Protein AF-W9UQ09-F1 (afdb_monomer_lite)

Organism: NCBI:txid1229521

Structure (mmCIF, N/CA/C/O backbone):
data_AF-W9UQ09-F1
#
_entry.id   AF-W9UQ09-F1
#
loop_
_atom_site.group_PDB
_atom_site.id
_atom_site.type_symbol
_atom_site.label_atom_id
_atom_site.label_alt_id
_atom_site.label_comp_id
_atom_site.label_asym_id
_atom_site.label_entity_id
_atom_site.label_seq_id
_atom_site.pdbx_PDB_ins_code
_atom_site.Cartn_x
_atom_site.Cartn_y
_atom_site.Cartn_z
_atom_site.occupancy
_atom_site.B_iso_or_equiv
_atom_site.auth_seq_id
_atom_site.auth_comp_id
_atom_site.auth_asym_id
_atom_site.auth_atom_id
_atom_site.pdbx_PDB_model_num
ATOM 1 N N . MET A 1 1 ? 0.237 17.868 -27.608 1.00 42.72 1 MET A N 1
ATOM 2 C CA . MET A 1 1 ? 0.050 17.743 -26.141 1.00 42.72 1 MET A CA 1
ATOM 3 C C . MET A 1 1 ? -0.650 16.415 -25.829 1.00 42.72 1 MET A C 1
ATOM 5 O O . MET A 1 1 ? -1.869 16.374 -25.826 1.00 42.72 1 MET A O 1
ATOM 9 N N . MET A 1 2 ? 0.087 15.313 -25.634 1.00 43.16 2 MET A N 1
ATOM 10 C CA . MET A 1 2 ? -0.486 13.973 -25.355 1.00 43.16 2 MET A CA 1
ATOM 11 C C . MET A 1 2 ? 0.306 13.183 -24.288 1.00 43.16 2 MET A C 1
ATOM 13 O O . MET A 1 2 ? 0.268 11.962 -24.259 1.00 43.16 2 MET A O 1
ATOM 17 N N . LEU A 1 3 ? 1.040 13.860 -23.396 1.00 51.16 3 LEU A N 1
ATOM 18 C CA . LEU A 1 3 ? 1.886 13.187 -22.392 1.00 51.16 3 LEU A CA 1
ATOM 19 C C . LEU A 1 3 ? 1.233 13.045 -21.004 1.00 51.16 3 LEU A C 1
ATOM 21 O O . LEU A 1 3 ? 1.706 12.257 -20.197 1.00 51.16 3 LEU A O 1
ATOM 25 N N . ALA A 1 4 ? 0.138 13.762 -20.726 1.00 53.94 4 ALA A N 1
ATOM 26 C CA . ALA A 1 4 ? -0.469 13.796 -19.388 1.00 53.94 4 ALA A CA 1
ATOM 27 C C . ALA A 1 4 ? -1.552 12.727 -19.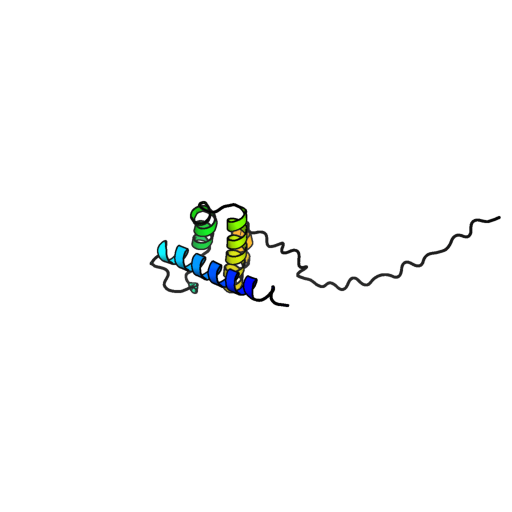134 1.00 53.94 4 ALA A C 1
ATOM 29 O O . ALA A 1 4 ? -1.862 12.450 -17.982 1.00 53.94 4 ALA A O 1
ATOM 30 N N . LYS A 1 5 ? -2.146 12.137 -20.183 1.00 51.84 5 LYS A N 1
ATOM 31 C CA . LYS A 1 5 ? -3.222 11.135 -20.024 1.00 51.84 5 LYS A CA 1
ATOM 32 C C . LYS A 1 5 ? -2.678 9.731 -19.740 1.00 51.84 5 LYS A C 1
ATOM 34 O O . LYS A 1 5 ? -3.179 9.050 -18.853 1.00 51.84 5 LYS A O 1
ATOM 39 N N . LYS A 1 6 ? -1.582 9.371 -20.415 1.00 56.50 6 LYS A N 1
ATOM 40 C CA . LYS A 1 6 ? -0.954 8.048 -20.325 1.00 56.50 6 LYS A CA 1
ATOM 41 C C . LYS A 1 6 ? -0.468 7.715 -18.907 1.00 56.50 6 LYS A C 1
ATOM 43 O O . LYS A 1 6 ? -0.676 6.615 -18.418 1.00 56.50 6 LYS A O 1
ATOM 48 N N . THR A 1 7 ? 0.092 8.700 -18.203 1.00 66.31 7 THR A N 1
ATOM 49 C CA . THR A 1 7 ? 0.601 8.532 -16.833 1.00 66.31 7 THR A CA 1
ATOM 50 C C . THR A 1 7 ? -0.494 8.272 -15.798 1.00 66.31 7 THR A C 1
ATOM 52 O O . THR A 1 7 ? -0.236 7.583 -14.810 1.00 66.31 7 THR A O 1
ATOM 55 N N . PHE A 1 8 ? -1.706 8.797 -16.000 1.00 70.88 8 PHE A N 1
ATOM 56 C CA . PHE A 1 8 ? -2.840 8.539 -15.111 1.00 70.88 8 PHE A CA 1
ATOM 57 C C . PHE A 1 8 ? -3.366 7.112 -15.291 1.00 70.88 8 PHE A C 1
ATOM 59 O O . PHE A 1 8 ? -3.488 6.383 -14.309 1.00 70.88 8 PHE A O 1
ATOM 66 N N . GLU A 1 9 ? -3.577 6.690 -16.540 1.00 76.94 9 GLU A N 1
ATOM 67 C CA . GLU A 1 9 ? -4.012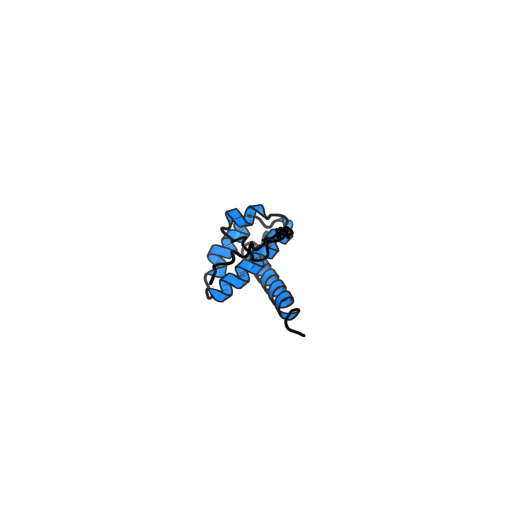 5.329 -16.884 1.00 76.94 9 GLU A CA 1
ATOM 68 C C . GLU A 1 9 ? -3.018 4.277 -16.369 1.00 76.94 9 GLU A C 1
ATOM 70 O O . GLU A 1 9 ? -3.407 3.331 -15.685 1.00 76.94 9 GLU A O 1
ATOM 75 N N . ASP A 1 10 ? -1.717 4.505 -16.576 1.00 81.62 10 ASP A N 1
ATOM 76 C CA . ASP A 1 10 ? -0.655 3.646 -16.044 1.00 81.62 10 ASP A CA 1
ATOM 77 C C . ASP A 1 10 ? -0.673 3.573 -14.508 1.00 81.62 10 ASP A C 1
ATOM 79 O O . ASP A 1 10 ? -0.232 2.591 -13.907 1.00 81.62 10 ASP A O 1
ATOM 83 N N . THR A 1 11 ? -1.131 4.625 -13.832 1.00 83.69 11 THR A N 1
ATOM 84 C CA . THR A 1 11 ? -1.220 4.647 -12.369 1.00 83.69 11 THR A CA 1
ATOM 85 C C . THR A 1 11 ? -2.438 3.867 -11.880 1.00 83.69 11 THR A C 1
ATOM 87 O O . THR A 1 11 ? -2.299 3.079 -10.947 1.00 83.69 11 THR A O 1
ATOM 90 N N . CYS A 1 12 ? -3.595 4.004 -12.536 1.00 86.94 12 CYS A N 1
ATOM 91 C CA . CYS A 1 12 ? -4.790 3.204 -12.250 1.00 86.94 12 CYS A CA 1
ATOM 92 C C . CYS A 1 12 ? -4.521 1.704 -12.413 1.00 86.94 12 CYS A C 1
ATOM 94 O O . CYS A 1 12 ? -4.787 0.940 -11.489 1.00 86.94 12 CYS A O 1
ATOM 96 N N . LEU A 1 13 ? -3.871 1.299 -13.510 1.00 89.88 13 LEU A N 1
ATOM 97 C CA . LEU A 1 13 ? -3.484 -0.098 -13.740 1.00 89.88 13 LEU A CA 1
ATOM 98 C C . LEU A 1 13 ? -2.562 -0.644 -12.641 1.00 89.88 13 LEU A C 1
ATOM 100 O O . LEU A 1 13 ? -2.648 -1.808 -12.255 1.00 89.88 13 LEU A O 1
ATOM 104 N N . ARG A 1 14 ? -1.658 0.185 -12.103 1.00 90.62 14 ARG A N 1
ATOM 105 C CA . ARG A 1 14 ? -0.818 -0.219 -10.965 1.00 90.62 14 ARG A CA 1
ATOM 106 C C . ARG A 1 14 ? -1.634 -0.369 -9.686 1.00 90.62 14 ARG A C 1
ATOM 108 O O . ARG A 1 14 ? -1.360 -1.295 -8.932 1.00 90.62 14 ARG A O 1
ATOM 115 N N . VAL A 1 15 ? -2.611 0.503 -9.440 1.00 90.81 15 VAL A N 1
ATOM 116 C CA . VAL A 1 15 ? -3.520 0.385 -8.288 1.00 90.81 15 VAL A CA 1
ATOM 117 C C . VAL A 1 15 ? -4.339 -0.901 -8.369 1.00 90.81 15 VAL A C 1
ATOM 119 O O . VAL A 1 15 ? -4.413 -1.623 -7.380 1.00 90.81 15 VAL A O 1
ATOM 122 N N . GLU A 1 16 ? -4.875 -1.238 -9.540 1.00 91.00 16 GLU A N 1
ATOM 123 C CA . GLU A 1 16 ? -5.579 -2.507 -9.766 1.00 91.00 16 GLU A CA 1
ATOM 124 C C . GLU A 1 16 ? -4.672 -3.704 -9.470 1.00 91.00 16 GLU A C 1
ATOM 126 O O . GLU A 1 16 ? -5.022 -4.557 -8.662 1.00 91.00 16 GLU A O 1
ATOM 131 N N . ARG A 1 17 ? -3.439 -3.704 -9.989 1.00 91.50 17 ARG A N 1
ATOM 132 C CA . ARG A 1 17 ? -2.456 -4.761 -9.692 1.00 91.50 17 ARG A CA 1
ATOM 133 C C . ARG A 1 17 ? -2.113 -4.882 -8.208 1.00 91.50 17 ARG A C 1
ATOM 135 O O . ARG A 1 17 ? -1.863 -5.988 -7.733 1.00 91.50 17 ARG A O 1
ATOM 142 N N . ILE A 1 18 ? -2.067 -3.763 -7.480 1.00 91.25 18 ILE A N 1
ATOM 143 C CA . ILE A 1 18 ? -1.877 -3.768 -6.023 1.00 91.25 18 ILE A CA 1
ATOM 144 C C . ILE A 1 18 ? -3.053 -4.489 -5.358 1.00 91.25 18 ILE A C 1
ATOM 146 O O . ILE A 1 18 ? -2.843 -5.364 -4.519 1.00 91.25 18 ILE A O 1
ATOM 150 N N . LEU A 1 19 ? -4.282 -4.135 -5.738 1.00 90.00 19 LEU A N 1
ATOM 151 C CA . LEU A 1 19 ? -5.500 -4.728 -5.189 1.00 90.00 19 LEU A CA 1
ATOM 152 C C . LEU A 1 19 ? -5.605 -6.219 -5.513 1.00 90.00 19 LEU A C 1
ATOM 154 O O . LEU A 1 19 ? -5.898 -7.000 -4.611 1.00 90.00 19 LEU A O 1
ATOM 158 N N . ASP A 1 20 ? -5.285 -6.625 -6.740 1.00 90.88 20 ASP A N 1
ATOM 159 C CA . ASP A 1 20 ? -5.276 -8.029 -7.155 1.00 90.88 20 ASP A CA 1
ATOM 160 C C . ASP A 1 20 ? -4.262 -8.846 -6.355 1.00 90.88 20 ASP A C 1
ATOM 162 O O . ASP A 1 20 ? -4.580 -9.925 -5.858 1.00 90.88 20 ASP A O 1
ATOM 166 N N . ALA A 1 21 ? -3.050 -8.321 -6.164 1.00 91.38 21 ALA A N 1
ATOM 167 C CA . ALA A 1 21 ? -2.027 -8.990 -5.366 1.00 91.38 21 ALA A CA 1
ATOM 168 C C . ALA A 1 21 ? -2.443 -9.134 -3.894 1.00 91.38 21 ALA A C 1
ATOM 170 O O . ALA A 1 21 ? -2.203 -10.172 -3.278 1.00 91.38 21 ALA A O 1
ATOM 171 N N . ILE A 1 22 ? -3.079 -8.104 -3.330 1.00 90.38 22 ILE A N 1
ATOM 172 C CA . ILE A 1 22 ? -3.614 -8.144 -1.966 1.00 90.38 22 ILE A CA 1
ATOM 173 C C . ILE A 1 22 ? -4.773 -9.145 -1.875 1.00 90.38 22 ILE A C 1
ATOM 175 O O . ILE A 1 22 ? -4.814 -9.928 -0.931 1.00 90.38 22 ILE A O 1
ATOM 179 N N . SER A 1 23 ? -5.684 -9.158 -2.847 1.00 90.12 23 SER A N 1
ATOM 180 C CA . SER A 1 23 ? -6.827 -10.077 -2.897 1.00 90.12 23 SER A CA 1
ATOM 181 C C . SER A 1 23 ? -6.377 -11.536 -3.010 1.00 90.12 23 SER A C 1
ATOM 183 O O . SER A 1 23 ? -6.837 -12.391 -2.254 1.00 90.12 23 SER A O 1
ATOM 185 N N . ALA A 1 24 ? -5.391 -11.811 -3.869 1.00 89.88 24 ALA A N 1
ATOM 186 C CA . ALA A 1 24 ? -4.802 -13.138 -4.026 1.00 89.88 24 ALA A CA 1
ATOM 187 C C . ALA A 1 24 ? -4.141 -13.642 -2.733 1.00 89.88 24 ALA A C 1
ATOM 189 O O . ALA A 1 24 ? -4.266 -14.817 -2.391 1.00 89.88 24 ALA A O 1
ATOM 190 N N . GLN A 1 25 ? -3.467 -12.757 -1.992 1.00 91.44 25 GLN A N 1
ATOM 191 C CA . GLN A 1 25 ? -2.839 -13.107 -0.717 1.00 91.44 25 GLN A CA 1
ATOM 192 C C . GLN A 1 25 ? -3.854 -13.243 0.430 1.00 91.44 25 GLN A C 1
ATOM 194 O O . GLN A 1 25 ? -3.671 -14.053 1.340 1.00 91.44 25 GLN A O 1
ATOM 199 N N . TYR A 1 26 ? -4.916 -12.438 0.412 1.00 88.69 26 TYR A N 1
ATOM 200 C CA . TYR A 1 26 ? -5.913 -12.350 1.473 1.00 88.69 26 TYR A CA 1
ATOM 201 C C . TYR A 1 26 ? -7.322 -12.579 0.905 1.00 88.69 26 TYR A C 1
ATOM 203 O O . TYR A 1 26 ? -8.119 -11.641 0.844 1.00 88.69 26 TYR A O 1
ATOM 211 N N . PRO A 1 27 ? -7.696 -13.833 0.590 1.00 84.06 27 PRO A N 1
ATOM 212 C CA . PRO A 1 27 ? -8.971 -14.157 -0.064 1.00 84.06 27 PRO A CA 1
ATOM 213 C C . PRO A 1 27 ?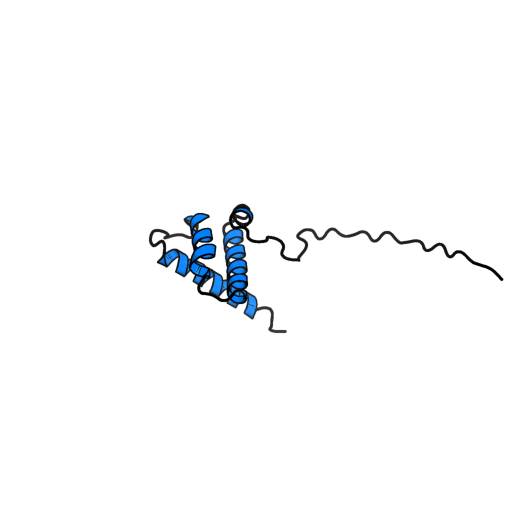 -10.217 -13.819 0.774 1.00 84.06 27 PRO A C 1
ATOM 215 O O . PRO A 1 27 ? -11.340 -13.866 0.284 1.00 84.06 27 PRO A O 1
ATOM 218 N N . LYS A 1 28 ? -10.039 -13.467 2.055 1.00 84.56 28 LYS A N 1
ATOM 219 C CA . LYS A 1 28 ? -11.113 -12.988 2.942 1.00 84.56 28 LYS A CA 1
ATOM 220 C C . LYS A 1 28 ? -11.480 -11.513 2.716 1.00 84.56 28 LYS A C 1
ATOM 222 O O . LYS A 1 28 ? -12.451 -11.045 3.307 1.00 84.56 28 LYS A O 1
ATOM 227 N N . LEU A 1 29 ? -10.704 -10.772 1.923 1.00 83.38 29 LEU A N 1
ATOM 228 C CA . LEU A 1 29 ? -10.985 -9.383 1.569 1.00 83.38 29 LEU A CA 1
ATOM 229 C C . LEU A 1 29 ? -11.944 -9.347 0.375 1.00 83.38 29 LEU A C 1
ATOM 231 O O . LEU A 1 29 ? -11.534 -9.494 -0.769 1.00 83.38 29 LEU A O 1
ATOM 235 N N . MET A 1 30 ? -13.228 -9.143 0.651 1.00 75.94 30 MET A N 1
ATOM 236 C CA . MET A 1 30 ? -14.282 -9.015 -0.363 1.00 75.94 30 MET A CA 1
ATOM 237 C C . MET A 1 30 ? -14.508 -7.552 -0.774 1.00 75.94 30 MET A C 1
ATOM 239 O O . MET A 1 30 ? -14.982 -7.273 -1.872 1.00 75.94 30 MET A O 1
ATOM 243 N N . HIS A 1 31 ? -14.179 -6.601 0.108 1.00 80.19 31 HIS A N 1
ATOM 244 C CA . HIS A 1 31 ? -14.436 -5.177 -0.105 1.00 80.19 31 HIS A CA 1
ATOM 245 C C . HIS A 1 31 ? -13.209 -4.314 0.193 1.00 80.19 31 HIS A C 1
ATOM 247 O O . HIS A 1 31 ? -12.473 -4.563 1.149 1.00 80.19 31 HIS A O 1
ATOM 253 N N . TYR A 1 32 ? -13.055 -3.216 -0.554 1.00 77.19 32 TYR A N 1
ATOM 254 C CA . TYR A 1 32 ? -11.976 -2.236 -0.364 1.00 77.19 32 TYR A CA 1
ATOM 255 C C . TYR A 1 32 ? -11.917 -1.673 1.066 1.00 77.19 32 TYR A C 1
ATOM 257 O O . TYR A 1 32 ? -10.843 -1.370 1.577 1.00 77.19 32 TYR A O 1
ATOM 265 N N . ASN A 1 33 ? -13.061 -1.577 1.749 1.00 80.38 33 ASN A N 1
ATOM 266 C CA . ASN A 1 33 ? -13.140 -1.061 3.116 1.00 80.38 33 ASN A CA 1
ATOM 267 C C . ASN A 1 33 ? -12.510 -2.007 4.160 1.00 80.38 33 ASN A C 1
ATOM 269 O O . ASN A 1 33 ? -12.248 -1.611 5.292 1.00 80.38 33 ASN A O 1
ATOM 273 N N . GLN A 1 34 ? -12.268 -3.269 3.795 1.00 86.94 34 GLN A N 1
ATOM 274 C CA . GLN A 1 34 ? -11.590 -4.239 4.654 1.00 86.94 34 GLN A CA 1
ATOM 275 C C . GLN A 1 34 ? -10.064 -4.143 4.548 1.00 86.94 34 GLN A C 1
ATOM 277 O O . GLN A 1 34 ? -9.364 -4.788 5.331 1.00 86.94 34 GLN A O 1
ATOM 282 N N . ILE A 1 35 ? -9.538 -3.338 3.616 1.00 88.94 35 ILE A N 1
ATOM 283 C CA . ILE A 1 35 ? -8.105 -3.076 3.512 1.00 88.94 35 ILE A CA 1
ATOM 284 C C . ILE A 1 35 ? -7.645 -2.401 4.808 1.00 88.94 35 ILE A C 1
ATOM 286 O O . ILE A 1 35 ? -8.229 -1.432 5.287 1.00 88.94 35 ILE A O 1
ATOM 290 N N . LYS A 1 36 ? -6.576 -2.942 5.385 1.00 91.06 36 LYS A N 1
ATOM 291 C CA . LYS A 1 36 ? -5.947 -2.539 6.639 1.00 91.06 36 LYS A CA 1
ATOM 292 C C . LYS A 1 36 ? -4.490 -2.206 6.365 1.00 91.06 36 LYS A C 1
ATOM 294 O O . LYS A 1 36 ? -3.904 -2.716 5.409 1.00 91.06 36 LYS A O 1
ATOM 299 N N . LEU A 1 37 ? -3.888 -1.443 7.274 1.00 91.19 37 LEU A N 1
ATOM 300 C CA . LEU A 1 37 ? -2.470 -1.081 7.234 1.00 91.19 37 LEU A CA 1
ATOM 301 C C . LEU A 1 37 ? -1.551 -2.287 6.965 1.00 91.19 37 LEU A C 1
ATOM 303 O O . LEU A 1 37 ? -0.645 -2.190 6.144 1.00 91.19 37 LEU A O 1
ATOM 307 N N . MET A 1 38 ? -1.831 -3.433 7.596 1.00 92.56 38 MET A N 1
ATOM 308 C CA . MET A 1 38 ? -1.045 -4.663 7.435 1.00 92.56 38 MET A CA 1
ATOM 309 C C . MET A 1 38 ? -0.974 -5.168 5.985 1.00 92.56 38 MET A C 1
ATOM 311 O O . MET A 1 38 ? 0.064 -5.672 5.573 1.00 92.56 38 MET A O 1
ATOM 315 N N . HIS A 1 39 ? -2.039 -5.001 5.194 1.00 92.00 39 HIS A N 1
ATOM 316 C CA . HIS A 1 39 ? -2.061 -5.440 3.796 1.00 92.00 39 HIS A CA 1
ATOM 317 C C . HIS A 1 39 ? -1.179 -4.537 2.931 1.00 92.00 39 HIS A C 1
ATOM 319 O O . HIS A 1 39 ? -0.403 -5.025 2.112 1.00 92.00 39 HIS A O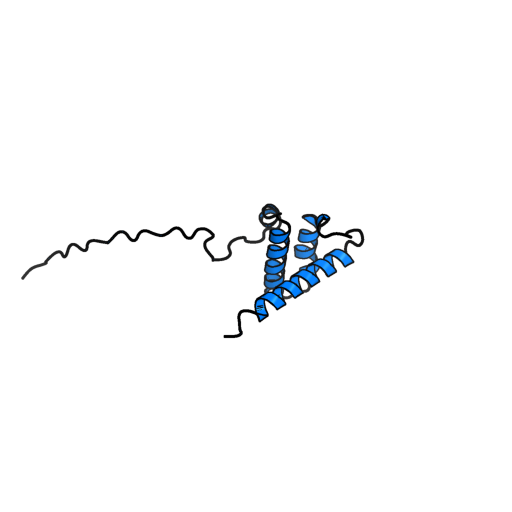 1
ATOM 325 N N . CYS A 1 40 ? -1.236 -3.224 3.173 1.00 91.31 40 CYS A N 1
ATOM 326 C CA . CYS A 1 40 ? -0.360 -2.256 2.518 1.00 91.31 40 CYS A CA 1
ATOM 327 C C . CYS A 1 40 ? 1.112 -2.477 2.896 1.00 91.31 40 CYS A C 1
ATOM 329 O O . CYS A 1 40 ? 1.991 -2.340 2.047 1.00 91.31 40 CYS A O 1
ATOM 331 N N . GLN A 1 41 ? 1.378 -2.839 4.154 1.00 93.19 41 GLN A N 1
ATOM 332 C CA . GLN A 1 41 ? 2.724 -3.126 4.640 1.00 93.19 41 GLN A CA 1
ATOM 333 C C . GLN A 1 41 ? 3.286 -4.406 4.015 1.00 93.19 41 GLN A C 1
ATOM 335 O O . GLN A 1 41 ? 4.382 -4.379 3.466 1.00 93.19 41 GLN A O 1
ATOM 340 N N . TRP A 1 42 ? 2.503 -5.490 3.993 1.00 94.44 42 TRP A N 1
ATOM 341 C CA . TRP A 1 42 ? 2.882 -6.718 3.293 1.00 94.44 42 TRP A CA 1
ATOM 342 C C . TRP A 1 42 ? 3.175 -6.461 1.812 1.00 94.44 42 TRP A C 1
ATOM 344 O O . TRP A 1 42 ? 4.185 -6.928 1.292 1.00 94.44 42 TRP A O 1
ATOM 354 N N . TYR A 1 43 ? 2.331 -5.679 1.132 1.00 92.25 43 TYR A N 1
ATOM 355 C CA . TYR A 1 43 ? 2.552 -5.383 -0.279 1.00 92.25 43 TYR A CA 1
ATOM 356 C C . TYR A 1 43 ? 3.875 -4.635 -0.496 1.00 92.25 43 TYR A C 1
ATOM 358 O O . TYR A 1 43 ? 4.663 -5.002 -1.366 1.00 92.25 43 TYR A O 1
ATOM 366 N N . LYS A 1 44 ? 4.146 -3.614 0.324 1.00 91.75 44 LYS A N 1
ATOM 367 C CA . LYS A 1 44 ? 5.381 -2.828 0.251 1.00 91.75 44 LYS A CA 1
ATOM 368 C C . LYS A 1 44 ? 6.626 -3.673 0.532 1.00 91.75 44 LYS A C 1
ATOM 370 O O . LYS A 1 44 ? 7.597 -3.561 -0.210 1.00 91.75 44 LYS A O 1
ATOM 375 N N . ASP A 1 45 ? 6.604 -4.467 1.597 1.00 90.81 45 ASP A N 1
ATOM 376 C CA . ASP A 1 45 ? 7.803 -5.136 2.103 1.00 90.81 45 ASP A CA 1
ATOM 377 C C . ASP A 1 45 ? 8.062 -6.476 1.393 1.00 90.81 45 ASP A C 1
ATOM 379 O O . ASP A 1 45 ? 9.214 -6.827 1.171 1.00 90.81 45 ASP A O 1
ATOM 383 N N . VAL A 1 46 ? 7.009 -7.196 0.983 1.00 92.19 46 VAL A N 1
ATOM 384 C CA . VAL A 1 46 ? 7.109 -8.543 0.392 1.00 92.19 46 VAL A CA 1
ATOM 385 C C . VAL A 1 46 ? 6.792 -8.530 -1.102 1.00 92.19 46 VAL A C 1
ATOM 387 O O . VAL A 1 46 ? 7.589 -8.976 -1.925 1.00 92.19 46 VAL A O 1
ATOM 390 N N . ALA A 1 47 ? 5.630 -8.000 -1.501 1.00 89.56 47 ALA A N 1
ATOM 391 C CA . ALA A 1 47 ? 5.183 -8.112 -2.895 1.00 89.56 47 ALA A CA 1
ATOM 392 C C . ALA A 1 47 ? 6.038 -7.286 -3.873 1.00 89.56 47 ALA A C 1
ATOM 394 O O . ALA A 1 47 ? 6.136 -7.636 -5.056 1.00 89.56 47 ALA A O 1
ATOM 395 N N . LEU A 1 48 ? 6.667 -6.207 -3.392 1.00 90.62 48 LEU A N 1
ATOM 396 C CA . LEU A 1 48 ? 7.541 -5.352 -4.195 1.00 90.62 48 LEU A CA 1
ATOM 397 C C . LEU A 1 48 ? 8.989 -5.840 -4.304 1.00 90.62 48 LEU A C 1
ATOM 399 O O . LEU A 1 48 ? 9.715 -5.358 -5.175 1.00 90.62 48 LEU A O 1
ATOM 403 N N . GLU A 1 49 ? 9.412 -6.812 -3.494 1.00 90.56 49 GLU A N 1
ATOM 404 C CA . GLU A 1 49 ? 10.803 -7.280 -3.453 1.00 90.56 49 GLU A CA 1
ATOM 405 C C . GLU A 1 49 ? 11.277 -7.844 -4.806 1.00 90.56 49 GLU A C 1
ATOM 407 O O . GLU A 1 49 ? 12.420 -7.654 -5.215 1.00 90.56 49 GLU A O 1
ATOM 412 N N . LYS A 1 50 ? 10.375 -8.437 -5.588 1.00 89.75 50 LYS A N 1
ATOM 413 C CA . LYS A 1 50 ? 10.692 -8.984 -6.917 1.00 89.75 50 LYS A CA 1
ATOM 414 C C . LYS A 1 50 ? 10.964 -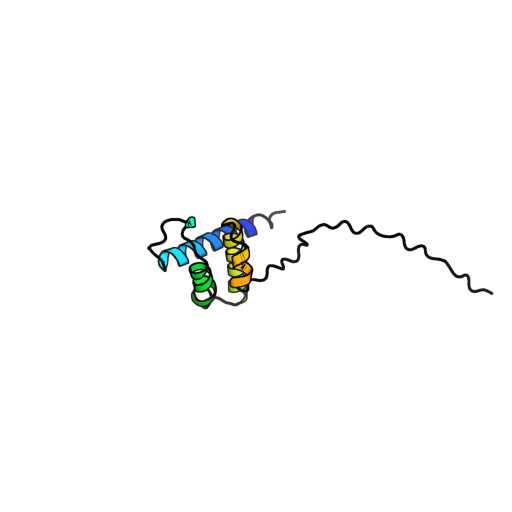7.941 -8.011 1.00 89.75 50 LYS A C 1
ATOM 416 O O . LYS A 1 50 ? 11.406 -8.307 -9.096 1.00 89.75 50 LYS A O 1
ATOM 421 N N . TYR A 1 51 ? 10.656 -6.665 -7.779 1.00 90.88 51 TYR A N 1
ATOM 422 C CA . TYR A 1 51 ? 10.791 -5.611 -8.790 1.00 90.88 51 TYR A CA 1
ATOM 423 C C . TYR A 1 51 ? 12.084 -4.805 -8.634 1.00 90.88 51 TYR A C 1
ATOM 425 O O . TYR A 1 51 ? 12.630 -4.694 -7.537 1.00 90.88 51 TYR A O 1
ATOM 433 N N . SER A 1 52 ? 12.529 -4.178 -9.728 1.00 92.12 52 SER A N 1
ATOM 434 C CA . SER A 1 52 ? 13.627 -3.203 -9.711 1.00 92.12 52 SER A CA 1
ATOM 435 C C . SER A 1 52 ? 13.265 -1.952 -8.909 1.00 92.12 52 SER A C 1
ATOM 437 O O . SER A 1 52 ? 12.095 -1.582 -8.823 1.00 92.12 52 SER A O 1
ATOM 439 N N . GLU A 1 53 ? 14.266 -1.258 -8.369 1.00 88.69 53 GLU A N 1
ATOM 440 C CA . GLU A 1 53 ? 14.073 -0.079 -7.514 1.00 88.69 53 GLU A CA 1
ATOM 441 C C . GLU A 1 53 ? 13.207 1.011 -8.170 1.00 88.69 53 GLU A C 1
ATOM 443 O O . GLU A 1 53 ? 12.253 1.492 -7.559 1.00 88.69 53 GLU A O 1
ATOM 448 N N . ALA A 1 54 ? 13.454 1.319 -9.448 1.00 87.62 54 ALA A N 1
ATOM 449 C CA . ALA A 1 54 ? 12.644 2.272 -10.210 1.00 87.62 54 ALA A CA 1
ATOM 450 C C . ALA A 1 54 ? 11.161 1.859 -10.264 1.00 87.62 54 ALA A C 1
ATOM 452 O O . ALA A 1 54 ? 10.267 2.658 -9.991 1.00 87.62 54 ALA A O 1
ATOM 453 N N . THR A 1 55 ? 10.901 0.579 -10.534 1.00 88.94 55 THR A N 1
ATOM 454 C CA . THR A 1 55 ? 9.542 0.029 -10.583 1.00 88.94 55 THR A CA 1
ATOM 455 C C . THR A 1 55 ? 8.886 0.045 -9.201 1.00 88.94 55 THR A C 1
ATOM 457 O O . THR A 1 55 ? 7.703 0.367 -9.082 1.00 88.94 55 THR A O 1
ATOM 460 N N . ARG A 1 56 ? 9.645 -0.258 -8.137 1.00 90.44 56 ARG A N 1
ATOM 461 C CA . ARG A 1 56 ? 9.156 -0.186 -6.752 1.00 90.44 56 ARG A CA 1
ATOM 462 C C . ARG A 1 56 ? 8.693 1.226 -6.412 1.00 90.44 56 ARG A C 1
ATOM 464 O O . ARG A 1 56 ? 7.619 1.370 -5.839 1.00 90.44 56 ARG A O 1
ATOM 471 N N . LEU A 1 57 ? 9.442 2.258 -6.805 1.00 88.81 57 LEU A N 1
ATOM 472 C CA . LEU A 1 57 ? 9.057 3.654 -6.577 1.00 88.81 57 LEU A CA 1
ATOM 473 C C . LEU A 1 57 ? 7.727 4.009 -7.255 1.00 88.81 57 LEU A C 1
ATOM 475 O O . LEU A 1 57 ? 6.888 4.667 -6.638 1.00 88.81 57 LEU A O 1
ATOM 479 N N . ASP A 1 58 ? 7.488 3.540 -8.481 1.00 89.00 58 ASP A N 1
ATOM 480 C CA . ASP A 1 58 ? 6.207 3.762 -9.162 1.00 89.00 58 ASP A CA 1
ATOM 481 C C . ASP A 1 58 ? 5.040 3.058 -8.459 1.00 89.00 58 ASP A C 1
ATOM 483 O O . ASP A 1 58 ? 3.970 3.649 -8.288 1.00 89.00 58 ASP A O 1
ATOM 487 N N . TYR A 1 59 ? 5.236 1.827 -7.980 1.00 91.25 59 TYR A N 1
ATOM 488 C CA . TYR A 1 59 ? 4.213 1.150 -7.179 1.00 91.25 59 TYR A CA 1
ATOM 489 C C . TYR A 1 59 ? 4.012 1.792 -5.803 1.00 91.25 59 TYR A C 1
ATOM 491 O O . TYR A 1 59 ? 2.883 1.834 -5.328 1.00 91.25 59 TYR A O 1
ATOM 499 N N . ILE A 1 60 ? 5.053 2.343 -5.173 1.00 91.31 60 ILE A N 1
ATOM 500 C CA . ILE A 1 60 ? 4.929 3.101 -3.919 1.00 91.31 60 ILE A CA 1
ATOM 501 C C . ILE A 1 60 ? 4.097 4.372 -4.141 1.00 91.31 60 ILE A C 1
ATOM 503 O O . ILE A 1 60 ? 3.248 4.702 -3.313 1.00 91.31 60 ILE A O 1
ATOM 507 N N . ARG A 1 61 ? 4.270 5.061 -5.277 1.00 89.25 61 ARG A N 1
ATOM 508 C CA . ARG A 1 61 ? 3.425 6.207 -5.660 1.00 89.25 61 ARG A CA 1
ATOM 509 C C . ARG A 1 61 ? 1.963 5.798 -5.853 1.00 89.25 61 ARG A C 1
ATOM 511 O O . ARG A 1 61 ? 1.074 6.490 -5.361 1.00 89.25 61 ARG A O 1
ATOM 518 N N . ALA A 1 62 ? 1.712 4.668 -6.513 1.00 91.19 62 ALA A N 1
ATOM 519 C CA . ALA A 1 62 ? 0.363 4.123 -6.667 1.00 91.19 62 ALA A CA 1
ATOM 520 C C . ALA A 1 62 ? -0.251 3.700 -5.316 1.00 91.19 62 ALA A C 1
ATOM 522 O O . ALA A 1 62 ? -1.403 4.022 -5.033 1.00 91.19 62 ALA A O 1
ATOM 523 N N . LEU A 1 63 ? 0.531 3.064 -4.438 1.00 91.31 63 LEU A N 1
ATOM 524 C CA . LEU A 1 63 ? 0.113 2.687 -3.085 1.00 91.31 63 LEU A CA 1
ATOM 525 C C . LEU A 1 63 ? -0.243 3.918 -2.245 1.00 91.31 63 LEU A C 1
ATOM 527 O O . LEU A 1 63 ? -1.232 3.906 -1.517 1.00 91.31 63 LEU A O 1
ATOM 531 N N . ARG A 1 64 ? 0.522 5.007 -2.381 1.00 90.69 64 ARG A N 1
ATOM 532 C CA . ARG A 1 64 ? 0.205 6.285 -1.739 1.00 90.69 64 ARG A CA 1
ATOM 533 C C . ARG A 1 64 ? -1.159 6.808 -2.182 1.00 90.69 64 ARG A C 1
ATOM 535 O O . ARG A 1 64 ? -1.959 7.173 -1.328 1.00 90.69 64 ARG A O 1
ATOM 542 N N . LEU A 1 65 ? -1.438 6.810 -3.487 1.00 90.00 65 LEU A N 1
ATOM 543 C CA . LEU A 1 65 ? -2.735 7.239 -4.018 1.00 90.00 65 LEU A CA 1
ATOM 544 C C . LEU A 1 65 ? -3.883 6.372 -3.498 1.00 90.00 65 LEU A C 1
ATOM 546 O O . LEU A 1 65 ? -4.909 6.916 -3.104 1.00 90.00 65 LEU A O 1
ATOM 550 N N . LEU A 1 66 ? -3.692 5.053 -3.426 1.00 90.56 66 LEU A N 1
ATOM 551 C CA . LEU A 1 66 ? -4.675 4.137 -2.847 1.00 90.56 66 LEU A CA 1
ATOM 552 C C . LEU A 1 66 ? -4.966 4.477 -1.375 1.00 90.56 66 LEU A C 1
ATOM 554 O O . LEU A 1 66 ? -6.123 4.598 -0.984 1.00 90.56 66 LEU A O 1
ATOM 558 N N . VAL A 1 67 ? -3.930 4.682 -0.558 1.00 90.62 67 VAL A N 1
ATOM 559 C CA . VAL A 1 67 ? -4.073 5.038 0.867 1.00 90.62 67 VAL A CA 1
ATOM 560 C C . VAL A 1 67 ? -4.766 6.394 1.047 1.00 90.62 67 VAL A C 1
ATOM 562 O O . VAL A 1 67 ? -5.610 6.541 1.936 1.00 90.62 67 VAL A O 1
ATOM 565 N N . THR A 1 68 ? -4.454 7.371 0.193 1.00 89.19 68 THR A N 1
ATOM 566 C CA . THR A 1 68 ? -5.140 8.669 0.172 1.00 89.19 68 THR A CA 1
ATOM 567 C C . THR A 1 68 ? -6.607 8.516 -0.240 1.00 89.19 68 THR A C 1
ATOM 569 O O . THR A 1 68 ? -7.473 9.090 0.414 1.00 89.19 68 THR A O 1
ATOM 572 N N . ALA A 1 69 ? -6.918 7.693 -1.248 1.00 88.81 69 ALA A N 1
ATOM 573 C CA . ALA A 1 69 ? -8.290 7.431 -1.694 1.00 88.81 69 ALA A CA 1
ATOM 574 C C . ALA A 1 69 ? -9.142 6.717 -0.629 1.00 88.81 69 ALA A C 1
ATOM 576 O O . ALA A 1 69 ? -10.340 6.962 -0.527 1.00 88.81 69 ALA A O 1
ATOM 577 N N . LEU A 1 70 ? -8.522 5.887 0.215 1.00 88.62 70 LEU A N 1
ATOM 578 C CA . LEU A 1 70 ? -9.170 5.268 1.378 1.00 88.62 70 LEU A CA 1
ATOM 579 C C . LEU A 1 70 ? -9.406 6.253 2.542 1.00 88.62 70 LEU A C 1
ATOM 581 O O . LEU A 1 70 ? -9.992 5.873 3.557 1.00 88.62 70 LEU A O 1
ATOM 585 N N . GLY A 1 71 ? -8.929 7.500 2.443 1.00 88.00 71 GLY A N 1
ATOM 586 C CA . GLY A 1 71 ? -9.016 8.494 3.517 1.00 88.00 71 GLY A CA 1
ATOM 587 C C . GLY A 1 71 ? -8.150 8.148 4.734 1.00 88.00 71 GLY A C 1
ATOM 588 O O . GLY A 1 71 ? -8.451 8.555 5.856 1.00 88.00 71 GLY A O 1
ATOM 589 N N . LYS A 1 72 ? -7.087 7.352 4.551 1.00 88.44 72 LYS A N 1
ATOM 590 C CA . LYS A 1 72 ? -6.218 6.850 5.629 1.00 88.44 72 LYS A CA 1
ATOM 591 C C . LYS A 1 72 ? -4.813 7.445 5.559 1.00 88.44 72 LYS A C 1
ATOM 593 O O . LYS A 1 72 ? -3.828 6.744 5.741 1.00 88.44 72 LYS A O 1
ATOM 598 N N . GLU A 1 73 ? -4.699 8.752 5.339 1.00 87.56 73 GLU A N 1
ATOM 599 C CA . GLU A 1 73 ? -3.405 9.430 5.134 1.00 87.56 73 GLU A CA 1
ATOM 600 C C . GLU A 1 73 ? -2.400 9.226 6.282 1.00 87.56 73 GLU A C 1
ATOM 602 O O . GLU A 1 73 ? -1.196 9.139 6.044 1.00 87.56 73 GLU A O 1
ATOM 607 N N . HIS A 1 74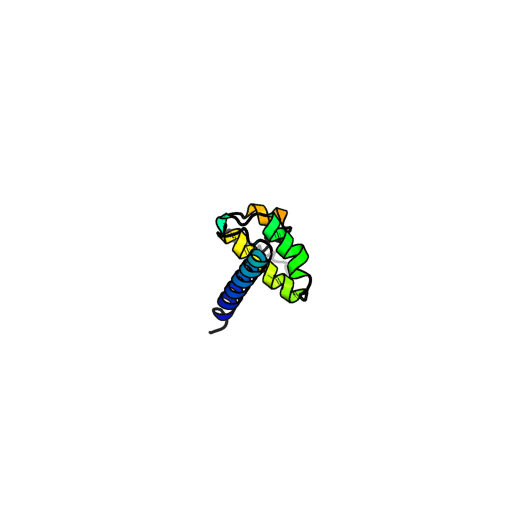 ? -2.880 9.055 7.518 1.00 86.88 74 HIS A N 1
ATOM 608 C CA . HIS A 1 74 ? -2.042 8.727 8.678 1.00 86.88 74 HIS A CA 1
ATOM 609 C C . HIS A 1 74 ? -1.247 7.415 8.511 1.00 86.88 74 HIS A C 1
ATOM 611 O O . HIS A 1 74 ? -0.199 7.251 9.135 1.00 86.88 74 HIS A O 1
ATOM 617 N N . TRP A 1 75 ? -1.686 6.496 7.642 1.00 91.81 75 TRP A N 1
ATOM 618 C CA . TRP A 1 75 ? -0.950 5.271 7.316 1.00 91.81 75 TRP A CA 1
ATOM 619 C C . TRP A 1 75 ? 0.324 5.535 6.525 1.00 91.81 75 TRP A C 1
ATOM 621 O O . TRP A 1 75 ? 1.247 4.738 6.624 1.00 91.81 75 TRP A O 1
ATOM 631 N N . LEU A 1 76 ? 0.423 6.639 5.778 1.00 88.88 76 LEU A N 1
ATOM 632 C CA . LEU A 1 76 ? 1.617 6.943 4.980 1.00 88.88 76 LEU A CA 1
ATOM 633 C C . LEU A 1 76 ? 2.865 7.081 5.861 1.00 88.88 76 LEU A C 1
ATOM 635 O O . LEU A 1 76 ? 3.919 6.547 5.519 1.00 88.88 76 LEU A O 1
ATOM 639 N N . SER A 1 77 ? 2.714 7.712 7.030 1.00 87.69 77 SER A N 1
ATOM 640 C CA . SER A 1 77 ? 3.779 7.825 8.034 1.00 87.69 77 SER A CA 1
ATOM 641 C C . SER A 1 77 ? 4.192 6.451 8.575 1.00 87.69 77 SER A C 1
ATOM 643 O O . SER A 1 77 ? 5.375 6.119 8.622 1.00 87.69 77 SER A O 1
ATOM 645 N N . LEU A 1 78 ? 3.211 5.599 8.890 1.00 88.19 78 LEU A N 1
ATOM 646 C CA . LEU A 1 78 ? 3.448 4.240 9.396 1.00 88.19 78 LEU A CA 1
ATOM 647 C C . LEU A 1 78 ? 4.090 3.327 8.341 1.00 88.19 78 LEU A C 1
ATOM 649 O O . LEU A 1 78 ? 4.936 2.497 8.662 1.00 88.19 78 LEU A O 1
ATOM 653 N N . LEU A 1 79 ? 3.735 3.520 7.072 1.00 87.31 79 LEU A N 1
ATOM 654 C CA . LEU A 1 79 ? 4.315 2.816 5.931 1.00 87.31 79 LEU A CA 1
ATOM 655 C C . LEU A 1 79 ? 5.690 3.372 5.534 1.00 87.31 79 LEU A C 1
ATOM 657 O O . LEU A 1 79 ? 6.306 2.822 4.621 1.00 87.31 79 LEU A O 1
ATOM 661 N N . LYS A 1 80 ? 6.199 4.423 6.198 1.00 86.62 80 LYS A N 1
ATOM 662 C CA . LYS A 1 80 ? 7.442 5.130 5.837 1.00 86.62 80 LYS A CA 1
ATOM 663 C C . LYS A 1 80 ? 7.461 5.537 4.356 1.00 86.62 80 LYS A C 1
ATOM 665 O O . LYS A 1 80 ? 8.457 5.331 3.669 1.00 86.62 80 LYS A O 1
ATOM 670 N N . ILE A 1 81 ? 6.326 6.013 3.846 1.00 85.00 81 ILE A N 1
ATOM 671 C CA . ILE A 1 81 ? 6.202 6.518 2.477 1.00 85.00 81 ILE A CA 1
ATOM 672 C C . ILE A 1 81 ? 6.321 8.035 2.542 1.00 85.00 81 ILE A C 1
ATOM 674 O O . ILE A 1 81 ? 5.500 8.691 3.185 1.00 85.00 81 ILE A O 1
ATOM 678 N N . ASP A 1 82 ? 7.316 8.590 1.855 1.00 76.12 82 ASP A N 1
ATOM 679 C CA . ASP A 1 82 ? 7.513 10.033 1.808 1.00 76.12 82 ASP A CA 1
ATOM 680 C C . ASP A 1 82 ? 6.282 10.746 1.234 1.00 76.12 82 ASP A C 1
ATOM 682 O O . ASP A 1 82 ? 5.845 10.542 0.094 1.00 76.12 82 ASP A O 1
ATOM 686 N N . THR A 1 83 ? 5.718 11.636 2.045 1.00 65.31 83 THR A N 1
ATOM 687 C CA . THR A 1 83 ? 4.619 12.522 1.647 1.00 65.31 83 THR A CA 1
ATOM 688 C C . THR A 1 83 ? 5.122 13.746 0.881 1.00 65.31 83 THR A C 1
ATOM 690 O O . THR A 1 83 ? 4.317 14.464 0.282 1.00 65.31 83 THR A O 1
ATOM 693 N N . HIS A 1 84 ? 6.444 13.950 0.822 1.00 57.94 84 HIS A N 1
ATOM 694 C CA . HIS A 1 84 ? 7.119 15.031 0.104 1.00 57.94 84 HIS A CA 1
ATOM 695 C C . HIS A 1 84 ? 7.050 14.840 -1.420 1.00 57.94 84 HIS A C 1
ATOM 697 O O . HIS A 1 84 ? 8.032 14.599 -2.112 1.00 57.94 84 HIS A O 1
ATOM 703 N N . THR A 1 85 ? 5.855 14.987 -1.980 1.00 53.00 85 THR A N 1
ATOM 704 C CA . THR A 1 85 ? 5.701 15.449 -3.360 1.00 53.00 85 THR A CA 1
ATOM 705 C C . THR A 1 85 ? 6.160 16.902 -3.393 1.00 53.00 85 THR A C 1
ATOM 707 O O . THR A 1 85 ? 5.611 17.714 -2.657 1.00 53.00 85 THR A O 1
ATOM 710 N N . GLY A 1 86 ? 7.137 17.248 -4.234 1.00 49.47 86 GLY A N 1
ATOM 711 C CA . GLY A 1 86 ? 7.668 18.612 -4.409 1.00 49.47 86 GLY A CA 1
ATOM 712 C C . GLY A 1 86 ? 6.665 19.672 -4.899 1.00 49.47 86 GLY A C 1
ATOM 713 O O . GLY A 1 86 ? 7.077 20.727 -5.369 1.00 49.47 86 GLY A O 1
ATOM 714 N N . ALA A 1 87 ? 5.361 19.411 -4.800 1.00 50.00 87 ALA A N 1
ATOM 715 C CA . ALA A 1 87 ? 4.319 20.411 -4.935 1.00 50.00 87 ALA A CA 1
ATOM 716 C C . ALA A 1 87 ? 4.000 20.956 -3.532 1.00 50.00 87 ALA A C 1
ATOM 718 O O . ALA A 1 87 ? 3.543 20.194 -2.675 1.00 50.00 87 ALA A O 1
ATOM 719 N N . PRO A 1 88 ? 4.240 22.246 -3.256 1.00 42.78 88 PRO A N 1
ATOM 720 C CA . PRO A 1 88 ? 3.875 22.822 -1.973 1.00 42.78 88 PRO A CA 1
ATOM 721 C C . PRO A 1 88 ? 2.355 22.714 -1.777 1.00 42.78 88 PRO A C 1
ATOM 723 O O . PRO A 1 88 ? 1.590 23.357 -2.489 1.00 42.78 88 PRO A O 1
ATOM 726 N N . SER A 1 89 ? 1.906 21.956 -0.768 1.00 51.09 89 SER A N 1
ATOM 727 C CA . SER A 1 89 ? 0.485 21.880 -0.366 1.00 51.09 89 SER A CA 1
ATOM 728 C C . SER A 1 89 ? -0.088 23.217 0.132 1.00 51.09 89 SER A C 1
ATOM 730 O O . SER A 1 89 ? -1.274 23.318 0.430 1.00 51.09 89 SER A O 1
ATOM 732 N N . LYS A 1 90 ? 0.741 24.262 0.228 1.00 49.62 90 LYS A N 1
ATOM 733 C CA . LYS A 1 90 ? 0.326 25.640 0.477 1.00 49.62 90 LYS A CA 1
ATOM 734 C C . LYS A 1 90 ? 0.938 26.532 -0.596 1.00 49.62 90 LYS A C 1
ATOM 736 O O . LYS A 1 90 ? 2.130 26.826 -0.547 1.00 49.62 90 LYS A O 1
ATOM 741 N N . ILE A 1 91 ? 0.113 27.021 -1.520 1.00 48.62 91 ILE A N 1
ATOM 742 C CA . ILE A 1 91 ? 0.438 28.213 -2.311 1.00 48.62 91 ILE A CA 1
ATOM 743 C C . ILE A 1 91 ? 0.336 29.401 -1.346 1.00 48.62 91 ILE A C 1
ATOM 745 O O . ILE A 1 91 ? -0.660 30.115 -1.288 1.00 48.62 91 ILE A O 1
ATOM 749 N N . GLY A 1 92 ? 1.344 29.566 -0.492 1.00 51.84 92 GLY A N 1
ATOM 750 C CA . GLY A 1 92 ? 1.528 30.803 0.248 1.00 51.84 92 GLY A CA 1
ATOM 751 C C . GLY A 1 92 ? 2.025 31.843 -0.742 1.00 51.84 92 GLY A C 1
ATOM 752 O O . GLY A 1 92 ? 3.153 31.739 -1.217 1.00 51.84 92 GLY A O 1
ATOM 753 N N . ALA A 1 93 ? 1.190 32.820 -1.093 1.00 55.97 93 ALA A N 1
ATOM 754 C CA . ALA A 1 93 ? 1.623 33.956 -1.893 1.00 55.97 93 ALA A CA 1
ATOM 755 C C . ALA A 1 93 ? 2.748 34.688 -1.144 1.00 55.97 93 ALA A C 1
ATOM 757 O O . ALA A 1 93 ? 2.508 35.397 -0.167 1.00 55.97 93 ALA A O 1
ATOM 758 N N . ILE A 1 94 ? 3.992 34.501 -1.585 1.00 58.44 94 ILE A N 1
ATOM 759 C CA . ILE A 1 94 ? 5.130 35.266 -1.083 1.00 58.44 94 ILE A CA 1
ATOM 760 C C . ILE A 1 94 ? 4.922 36.703 -1.575 1.00 58.44 94 ILE A C 1
ATOM 762 O O . ILE A 1 94 ? 5.134 37.000 -2.751 1.00 58.44 94 ILE A O 1
ATOM 766 N N . LYS A 1 95 ? 4.476 37.613 -0.698 1.00 50.81 95 LYS A N 1
ATOM 767 C CA . LYS A 1 95 ? 4.512 39.053 -0.989 1.00 50.81 95 LYS A CA 1
ATOM 768 C C . LYS A 1 95 ? 5.977 39.442 -1.183 1.00 50.81 95 LYS A C 1
ATOM 770 O O . LYS A 1 95 ? 6.737 39.512 -0.221 1.00 50.81 95 LYS A O 1
ATOM 775 N N . SER A 1 96 ? 6.373 39.689 -2.428 1.00 53.53 96 SER A N 1
ATOM 776 C CA . SER A 1 96 ? 7.683 40.254 -2.740 1.00 53.53 96 SER A CA 1
ATOM 777 C C . SER A 1 96 ? 7.769 41.653 -2.124 1.00 53.53 96 SER A C 1
ATOM 779 O O . SER A 1 96 ? 7.094 42.584 -2.567 1.00 53.53 96 SER A O 1
ATOM 781 N N . SER A 1 97 ? 8.550 41.797 -1.051 1.00 51.38 97 SER A N 1
ATOM 782 C CA . SER A 1 97 ? 8.865 43.106 -0.485 1.00 51.38 97 SER A CA 1
ATOM 783 C C . SER A 1 97 ? 9.851 43.794 -1.427 1.00 51.38 97 SER A C 1
ATOM 785 O O . SER A 1 97 ? 10.964 43.305 -1.634 1.00 51.38 97 SER A O 1
ATOM 787 N N . LYS A 1 98 ? 9.423 44.899 -2.054 1.00 50.03 98 LYS A N 1
ATOM 788 C CA . LYS A 1 98 ? 10.249 45.699 -2.968 1.00 50.03 98 LYS A CA 1
ATOM 789 C C . LYS A 1 98 ? 11.550 46.085 -2.261 1.00 50.03 98 LYS A C 1
ATOM 791 O O . LYS A 1 98 ? 11.555 46.911 -1.352 1.00 50.03 98 LYS A O 1
ATOM 796 N N . ARG A 1 99 ? 12.667 45.498 -2.693 1.00 42.69 99 ARG A N 1
ATOM 797 C CA . ARG A 1 99 ? 14.007 45.863 -2.229 1.00 42.69 99 ARG A CA 1
ATOM 798 C C . ARG A 1 99 ? 14.350 47.236 -2.819 1.00 42.69 99 ARG A C 1
ATOM 800 O O . ARG A 1 99 ? 14.765 47.334 -3.970 1.00 42.69 99 ARG A O 1
ATOM 807 N N . THR A 1 100 ? 14.136 48.302 -2.050 1.00 51.84 100 THR A N 1
ATOM 808 C CA . THR A 1 100 ? 14.573 49.661 -2.402 1.00 51.84 100 THR A CA 1
ATOM 809 C C . THR A 1 100 ? 16.099 49.691 -2.466 1.00 51.84 100 THR A C 1
ATOM 811 O O . THR A 1 100 ? 16.777 49.662 -1.440 1.00 51.84 100 THR A O 1
ATOM 814 N N . VAL A 1 101 ? 16.658 49.727 -3.674 1.00 50.19 101 VAL A N 1
ATOM 815 C CA . VAL A 1 101 ? 18.100 49.889 -3.889 1.00 50.19 101 VAL A CA 1
ATOM 816 C C . VAL A 1 101 ? 18.462 51.355 -3.634 1.00 50.19 101 VAL A C 1
ATOM 818 O O . VAL A 1 101 ? 18.257 52.210 -4.493 1.00 50.19 101 VAL A O 1
ATOM 821 N N . LYS A 1 102 ? 19.013 51.669 -2.454 1.00 49.41 102 LYS A N 1
ATOM 822 C CA . LYS A 1 102 ? 19.730 52.937 -2.234 1.00 49.41 102 LYS A CA 1
ATOM 823 C C . LYS A 1 102 ? 21.032 52.888 -3.040 1.00 49.41 102 LYS A C 1
ATOM 825 O O . LYS A 1 102 ? 21.983 52.221 -2.642 1.00 49.41 102 LYS A O 1
ATOM 830 N N . ARG A 1 103 ? 21.079 53.584 -4.182 1.00 42.62 103 ARG A N 1
ATOM 831 C CA . ARG A 1 103 ? 22.335 53.860 -4.897 1.00 42.62 103 ARG A CA 1
ATOM 832 C C . ARG A 1 103 ? 23.199 54.779 -4.030 1.00 42.62 103 ARG A C 1
ATOM 834 O O . ARG A 1 103 ? 22.921 55.969 -3.923 1.00 42.62 103 ARG A O 1
ATOM 841 N N . VAL A 1 104 ? 24.251 54.226 -3.434 1.00 50.94 104 VAL A N 1
ATOM 842 C CA . VAL A 1 104 ? 25.384 55.005 -2.923 1.00 50.94 104 VAL A CA 1
ATOM 843 C C . VAL A 1 104 ? 26.146 55.532 -4.138 1.00 50.94 104 VAL A C 1
ATOM 845 O O . VAL A 1 104 ? 26.723 54.752 -4.893 1.00 50.94 104 VAL A O 1
ATOM 848 N N . ARG A 1 105 ? 26.120 56.850 -4.360 1.00 44.72 105 ARG A N 1
ATOM 849 C CA . ARG A 1 105 ? 27.050 57.513 -5.282 1.00 44.72 105 ARG A CA 1
ATOM 850 C C . ARG A 1 105 ? 28.423 57.553 -4.604 1.00 44.72 105 ARG A C 1
ATOM 852 O O . ARG A 1 105 ? 28.582 58.255 -3.612 1.00 44.72 105 ARG A O 1
ATOM 859 N N . LYS A 1 106 ? 29.389 56.783 -5.115 1.00 42.28 106 LYS A N 1
ATOM 860 C CA . LYS A 1 106 ? 30.821 57.055 -4.914 1.00 42.28 106 LYS A CA 1
ATOM 861 C C . LYS A 1 106 ? 31.282 58.020 -6.008 1.00 42.28 106 LYS A C 1
ATOM 863 O O . LYS A 1 106 ? 30.811 57.916 -7.138 1.00 42.28 106 LYS A O 1
ATOM 868 N N . GLY A 1 107 ? 32.103 58.984 -5.605 1.00 44.97 107 GLY A N 1
ATOM 869 C CA . GLY A 1 107 ? 32.438 60.185 -6.362 1.00 44.97 107 GLY A CA 1
ATOM 870 C C . GLY A 1 107 ? 33.505 60.022 -7.441 1.00 44.97 107 GLY A C 1
ATOM 871 O O . GLY A 1 107 ? 34.165 58.988 -7.540 1.00 44.97 107 GLY A O 1
ATOM 872 N N . CYS A 1 108 ? 33.647 61.112 -8.188 1.00 38.47 108 CYS A N 1
ATOM 873 C CA . CYS A 1 108 ? 34.915 61.720 -8.570 1.00 38.47 108 CYS A CA 1
ATOM 874 C C . CYS A 1 108 ? 34.938 63.108 -7.924 1.00 38.47 108 CYS A C 1
ATOM 876 O O . CYS A 1 108 ? 33.838 63.707 -7.839 1.00 38.47 108 CYS A O 1
#

Foldseek 3Di:
DPDPPVLVVVLVVLLVVLVVVLCVVPVVCPDLLPDDLVSLLCCLPPVCPPDDPVVSLSSLVSSCVSCVVSVNNVSCVVSVNDPPPVPPPDPPPDPPDPPPDDDDDDDD

Radius of gyration: 22.4 Å; chains: 1; bounding box: 49×76×36 Å

Sequence (108 aa):
MMLAKKTFEDTCLRVERILDAISAQYPKLMHYNQIKLMHCQWYKDVALEKYSEATRLDYIRALRLLVTALGKEHWLSLLKIDTHTGAPSKIGAIKSSKRTVKRVRKGC

Secondary structure (DSSP, 8-state):
--STTHHHHHHHHHHHHHHHHHHHH-TT--SGGG--HHHHHHIIIIITTTS-HHHHHHHHHHHHHHHHHTT-THHHHHTT-----SS-S-------------------

pLDDT: mean 76.74, std 18.18, range [38.47, 94.44]